Protein AF-A0AAT9HIH5-F1 (afdb_monomer_lite)

Foldseek 3Di:
DDDDPPDPLCPDPDLCNVLVVQQVVQVVVLVVVVVVVVVHDDDDDDACQQQPLDWHWFDADPRDIRTYCHSNVVNCVVCPVNRDDDHDADAADVVVVRHGDDCLAPNNVVNPDPDRDDDDDPVVVVVVDDDPDPDDPPDDNPDRRPPPDPPDPDPDDPPPPPPDDDDDDDDDDDDDDDDDDD

Radius of gyration: 28.79 Å; chains: 1; bounding box: 102×48×57 Å

pLDDT: mean 76.18, std 22.71, range [32.16, 98.69]

Sequence (182 aa):
MVDHPGIAPMADTSPARMTRLLATRDAMMAGNLLALAERGPALVSAHNSHIQRTRSALRMWDHPLLEWWSAGALVSARLGERYAFLATALGTIRHHGVDTPSPDTLEGLLYALPEDRRVVDASRLAIMLPDPDPRPPPRDPGVPVLRLRPTRPRPTAPHRRARVRPGCPPGLGSSRHGTRRE

InterPro domains:
  IPR007815 Erythromycin esterase [PF05139] (12-123)

Secondary structure (DSSP, 8-state):
------SGGGS--STTHHHHHHHHHHHHHHHHHHHHHHHS-------HHHH-SSPEEE--TTPPPEEE--HHHHHHHHHGGG----------BGGGTB-PPPTTSHHHHHHTSSSSS----HHHHHHHSPPPPSSPPP--TT---------PPPPPPP-----PPPPPPPPPP---------

Structure (mmCIF, N/CA/C/O backbone):
data_AF-A0AAT9HIH5-F1
#
_entry.id   AF-A0AAT9HIH5-F1
#
loop_
_atom_site.group_PDB
_atom_site.id
_atom_site.type_symbol
_atom_site.label_atom_id
_atom_site.label_alt_id
_atom_site.label_comp_id
_atom_site.label_asym_id
_atom_site.label_entity_id
_atom_site.label_seq_id
_atom_site.pdbx_PDB_ins_code
_atom_site.Cartn_x
_atom_site.Cartn_y
_atom_site.Cartn_z
_atom_site.occupancy
_atom_site.B_iso_or_equiv
_atom_site.auth_seq_id
_atom_site.auth_comp_id
_atom_site.auth_asym_id
_atom_site.auth_atom_id
_atom_site.pdbx_PDB_model_num
ATOM 1 N N . MET A 1 1 ? 2.242 -23.115 -31.263 1.00 34.28 1 MET A N 1
ATOM 2 C CA . MET A 1 1 ? 3.473 -22.948 -30.466 1.00 34.28 1 MET A CA 1
ATOM 3 C C . MET A 1 1 ? 3.220 -21.795 -29.510 1.00 34.28 1 MET A C 1
ATOM 5 O O . MET A 1 1 ? 3.276 -20.649 -29.927 1.00 34.28 1 MET A O 1
ATOM 9 N N . VAL A 1 2 ? 2.746 -22.101 -28.299 1.00 40.00 2 VAL A N 1
ATOM 10 C CA . VAL A 1 2 ? 2.413 -21.089 -27.287 1.00 40.00 2 VAL A CA 1
ATOM 11 C C . VAL A 1 2 ? 3.679 -20.851 -26.484 1.00 40.00 2 VAL A C 1
ATOM 13 O O . VAL A 1 2 ? 4.083 -21.716 -25.707 1.00 40.00 2 VAL A O 1
ATOM 16 N N . ASP A 1 3 ? 4.320 -19.718 -26.736 1.00 36.19 3 ASP A N 1
ATOM 17 C CA . ASP A 1 3 ? 5.483 -19.269 -25.983 1.00 36.19 3 ASP A CA 1
ATOM 18 C C . ASP A 1 3 ? 5.071 -19.166 -24.507 1.00 36.19 3 ASP A C 1
ATOM 20 O O . ASP A 1 3 ? 4.132 -18.445 -24.168 1.00 36.19 3 ASP A O 1
ATOM 24 N N . HIS A 1 4 ? 5.678 -19.976 -23.642 1.00 43.81 4 HIS A N 1
ATOM 25 C CA . HIS A 1 4 ? 5.516 -19.860 -22.196 1.00 43.81 4 HIS A CA 1
ATOM 26 C C . HIS A 1 4 ? 6.561 -18.843 -21.729 1.00 43.81 4 HIS A C 1
ATOM 28 O O . HIS A 1 4 ? 7.737 -19.206 -21.660 1.00 43.81 4 HIS A O 1
ATOM 34 N N . PRO A 1 5 ? 6.200 -17.592 -21.378 1.00 48.25 5 PRO A N 1
ATOM 35 C CA . PRO A 1 5 ? 7.167 -16.597 -20.929 1.00 48.25 5 PRO A CA 1
ATOM 36 C C . PRO A 1 5 ? 7.502 -16.842 -19.452 1.00 48.25 5 PRO A C 1
ATOM 38 O O . PRO A 1 5 ? 7.311 -15.990 -18.589 1.00 48.25 5 PRO A O 1
ATOM 41 N N . GLY A 1 6 ? 7.943 -18.050 -19.129 1.00 55.00 6 GLY A N 1
ATOM 42 C CA . GLY A 1 6 ? 8.450 -18.390 -17.817 1.00 55.00 6 GLY A CA 1
ATOM 43 C C . GLY A 1 6 ? 9.962 -18.262 -17.844 1.00 55.00 6 GLY A C 1
ATOM 44 O O . GLY A 1 6 ? 10.626 -18.954 -18.601 1.00 55.00 6 GLY A O 1
ATOM 45 N N . ILE A 1 7 ? 10.518 -17.458 -16.944 1.00 54.28 7 ILE A N 1
ATOM 46 C CA . ILE A 1 7 ? 11.939 -17.435 -16.554 1.00 54.28 7 ILE A CA 1
ATOM 47 C C . ILE A 1 7 ? 12.861 -16.495 -17.366 1.00 54.28 7 ILE A C 1
ATOM 49 O O . ILE A 1 7 ? 13.528 -15.669 -16.743 1.00 54.28 7 ILE A O 1
ATOM 53 N N . ALA A 1 8 ? 12.880 -16.521 -18.704 1.00 54.56 8 ALA A N 1
ATOM 54 C CA . ALA A 1 8 ? 13.853 -15.737 -19.498 1.00 54.56 8 ALA A CA 1
ATOM 55 C C . ALA A 1 8 ? 13.891 -14.204 -19.226 1.00 54.56 8 ALA A C 1
ATOM 57 O O . ALA A 1 8 ? 14.988 -13.662 -19.083 1.00 54.56 8 ALA A O 1
ATOM 58 N N . PRO A 1 9 ? 12.761 -13.480 -19.067 1.00 60.56 9 PRO A N 1
ATOM 59 C CA . PRO A 1 9 ? 12.789 -12.034 -18.803 1.00 60.56 9 PRO A CA 1
ATOM 60 C C . PRO A 1 9 ? 13.105 -11.657 -17.342 1.00 60.56 9 PRO A C 1
ATOM 62 O O . PRO A 1 9 ? 13.307 -10.487 -17.040 1.00 60.56 9 PRO A O 1
ATOM 65 N N . MET A 1 10 ? 13.143 -12.608 -16.400 1.00 67.44 10 MET A N 1
ATOM 66 C CA . MET A 1 10 ? 13.522 -12.311 -15.003 1.00 67.44 10 MET A CA 1
ATOM 67 C C . MET A 1 10 ? 15.044 -12.253 -14.810 1.00 67.44 10 MET A C 1
ATOM 69 O O . MET A 1 10 ? 15.543 -11.631 -13.865 1.00 67.44 10 MET A O 1
ATOM 73 N N . ALA A 1 11 ? 15.776 -12.915 -15.705 1.00 78.50 11 ALA A N 1
ATOM 74 C CA . ALA A 1 11 ? 17.230 -12.956 -15.721 1.00 78.50 11 ALA A CA 1
ATOM 75 C C . ALA A 1 11 ? 17.854 -11.857 -16.598 1.00 78.50 11 ALA A C 1
ATOM 77 O O . ALA A 1 11 ? 19.077 -11.748 -16.633 1.00 78.50 11 ALA A O 1
ATOM 78 N N . ASP A 1 12 ? 17.050 -11.036 -17.288 1.00 81.25 12 ASP A N 1
ATOM 79 C CA . ASP A 1 12 ? 17.598 -9.925 -18.065 1.00 81.25 12 ASP A CA 1
ATOM 80 C C . ASP A 1 12 ? 18.261 -8.889 -17.145 1.00 81.25 12 ASP A C 1
ATOM 82 O O . ASP A 1 12 ? 17.817 -8.670 -16.023 1.00 81.25 12 ASP A O 1
ATOM 86 N N . THR A 1 13 ? 19.340 -8.258 -17.602 1.00 83.62 13 THR A N 1
ATOM 87 C CA . THR A 1 13 ? 20.079 -7.230 -16.846 1.00 83.62 13 THR A CA 1
ATOM 88 C C . THR A 1 13 ? 19.594 -5.814 -17.162 1.00 83.62 13 THR A C 1
ATOM 90 O O . THR A 1 13 ? 20.264 -4.832 -16.843 1.00 83.62 13 THR A O 1
ATOM 93 N N . SER A 1 14 ? 18.430 -5.680 -17.805 1.00 88.31 14 SER A N 1
ATOM 94 C CA . SER A 1 14 ? 17.916 -4.378 -18.215 1.00 88.31 14 SER A CA 1
ATOM 95 C C . SER A 1 14 ? 17.448 -3.559 -17.005 1.00 88.31 14 SER A C 1
ATOM 97 O O . SER A 1 14 ? 17.011 -4.122 -15.996 1.00 88.31 14 SER A O 1
ATOM 99 N N . PRO A 1 15 ? 17.412 -2.218 -17.108 1.00 85.25 15 PRO A N 1
ATOM 100 C CA . PRO A 1 15 ? 16.852 -1.366 -16.055 1.00 85.25 15 PRO A CA 1
ATOM 101 C C . PRO A 1 15 ? 15.397 -1.708 -15.685 1.00 85.25 15 PRO A C 1
ATOM 103 O O . PRO A 1 15 ? 14.956 -1.425 -14.573 1.00 85.25 15 PRO A O 1
ATOM 106 N N . ALA A 1 16 ? 14.651 -2.344 -16.596 1.00 89.00 16 ALA A N 1
ATOM 107 C CA . ALA A 1 16 ? 13.263 -2.750 -16.384 1.00 89.00 16 ALA A CA 1
ATOM 108 C C . ALA A 1 16 ? 13.112 -4.038 -15.555 1.00 89.00 16 ALA A C 1
ATOM 110 O O . ALA A 1 16 ? 12.006 -4.327 -15.087 1.00 89.00 16 ALA A O 1
ATOM 111 N N . ARG A 1 17 ? 14.199 -4.791 -15.333 1.00 91.56 17 ARG A N 1
ATOM 112 C CA . ARG A 1 17 ? 14.199 -6.061 -14.596 1.00 91.56 17 ARG A CA 1
ATOM 113 C C . ARG A 1 17 ? 13.504 -5.945 -13.240 1.00 91.56 17 ARG A C 1
ATOM 115 O O . ARG A 1 17 ? 12.623 -6.742 -12.931 1.00 91.56 17 ARG A O 1
ATOM 122 N N . MET A 1 18 ? 13.854 -4.936 -12.442 1.00 91.56 18 MET A N 1
ATOM 123 C CA . MET A 1 18 ? 13.284 -4.772 -11.099 1.00 91.56 18 MET A CA 1
ATOM 124 C C . MET A 1 18 ? 11.782 -4.501 -11.125 1.00 91.56 18 MET A C 1
ATOM 126 O O . MET A 1 18 ? 11.037 -5.119 -10.367 1.00 91.56 18 MET A O 1
ATOM 130 N N . THR A 1 19 ? 11.317 -3.648 -12.038 1.00 92.81 19 THR A N 1
ATOM 131 C CA . THR A 1 19 ? 9.882 -3.407 -12.228 1.00 92.81 19 THR A CA 1
ATOM 132 C C . THR A 1 19 ? 9.150 -4.691 -12.626 1.00 92.81 19 THR A C 1
ATOM 134 O O . THR A 1 19 ? 8.078 -4.971 -12.090 1.00 92.81 19 THR A O 1
ATOM 137 N N . ARG A 1 20 ? 9.735 -5.516 -13.511 1.00 93.19 20 ARG A N 1
ATOM 138 C CA . ARG A 1 20 ? 9.158 -6.820 -13.892 1.00 93.19 20 ARG A CA 1
ATOM 139 C C . ARG A 1 20 ? 9.088 -7.787 -12.712 1.00 93.19 20 ARG A C 1
ATOM 141 O O . ARG A 1 20 ? 8.073 -8.461 -12.550 1.00 93.19 20 ARG A O 1
ATOM 148 N N . LEU A 1 21 ? 10.127 -7.847 -11.878 1.00 93.88 21 LEU A N 1
ATOM 149 C CA . LEU A 1 21 ? 10.142 -8.696 -10.683 1.00 93.88 21 LEU A CA 1
ATOM 150 C C . LEU A 1 21 ? 9.071 -8.279 -9.669 1.00 93.88 21 LEU A C 1
ATOM 152 O O . LEU A 1 21 ? 8.341 -9.137 -9.175 1.00 93.88 21 LEU A O 1
ATOM 156 N N . LEU A 1 22 ? 8.926 -6.976 -9.405 1.00 95.00 22 LEU A N 1
ATOM 157 C CA . LEU A 1 22 ? 7.868 -6.448 -8.537 1.00 95.00 22 LEU A CA 1
ATOM 158 C C .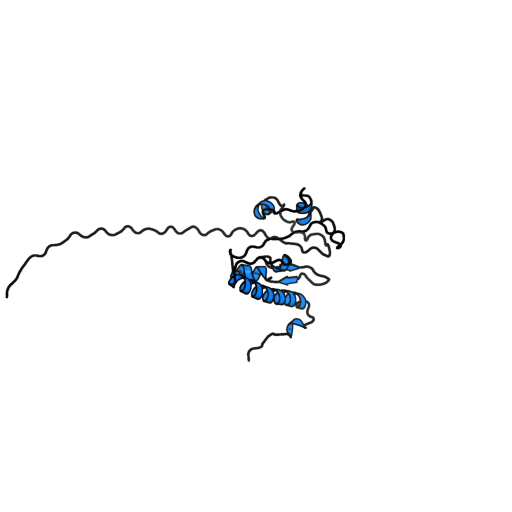 LEU A 1 22 ? 6.475 -6.771 -9.088 1.00 95.00 22 LEU A C 1
ATOM 160 O O . LEU A 1 22 ? 5.631 -7.281 -8.355 1.00 95.00 22 LEU A O 1
ATOM 164 N N . ALA A 1 23 ? 6.255 -6.558 -10.388 1.00 96.06 23 ALA A N 1
ATOM 165 C CA . ALA A 1 23 ? 4.990 -6.889 -11.039 1.00 96.06 23 ALA A CA 1
ATOM 166 C C . ALA A 1 23 ? 4.678 -8.395 -10.988 1.00 96.06 23 ALA A C 1
ATOM 168 O O . ALA A 1 23 ? 3.538 -8.782 -10.746 1.00 96.06 23 ALA A O 1
ATOM 169 N N . THR A 1 24 ? 5.686 -9.250 -11.177 1.00 97.00 24 THR A N 1
ATOM 170 C CA . THR A 1 24 ? 5.524 -10.713 -11.148 1.00 97.00 24 THR A CA 1
ATOM 171 C C . THR A 1 24 ? 5.179 -11.197 -9.743 1.00 97.00 24 THR A C 1
ATOM 173 O O . THR A 1 24 ? 4.229 -11.962 -9.570 1.00 97.00 24 THR A O 1
ATOM 176 N N . ARG A 1 25 ? 5.899 -10.701 -8.726 1.00 97.44 25 ARG A N 1
ATOM 177 C CA . ARG A 1 25 ? 5.594 -10.963 -7.314 1.00 97.44 25 ARG A CA 1
ATOM 178 C C . ARG A 1 25 ? 4.154 -10.577 -6.986 1.00 97.44 25 ARG A C 1
ATOM 180 O O . ARG A 1 25 ? 3.432 -11.356 -6.368 1.00 97.44 25 ARG A O 1
ATOM 187 N N . ASP A 1 26 ? 3.726 -9.405 -7.436 1.00 98.31 26 ASP A N 1
ATOM 188 C CA . ASP A 1 26 ? 2.405 -8.876 -7.117 1.00 98.31 26 ASP A CA 1
ATOM 189 C C . ASP A 1 26 ? 1.275 -9.560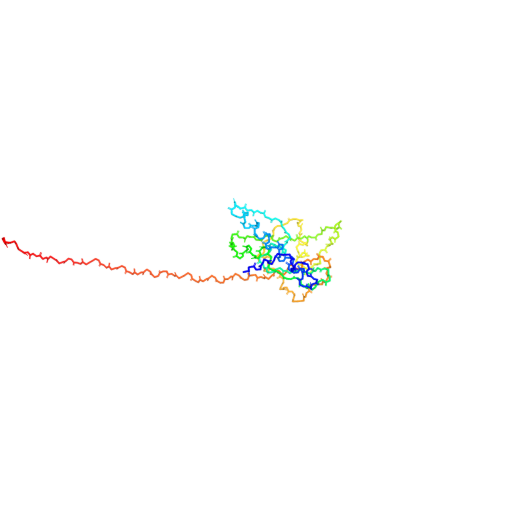 -7.891 1.00 98.31 26 ASP A C 1
ATOM 191 O O . ASP A 1 26 ? 0.181 -9.716 -7.352 1.00 98.31 26 ASP A O 1
ATOM 195 N N . ALA A 1 27 ? 1.537 -10.061 -9.099 1.00 98.44 27 ALA A N 1
ATOM 196 C CA . ALA A 1 27 ? 0.601 -10.925 -9.814 1.00 98.44 27 ALA A CA 1
ATOM 197 C C . ALA A 1 27 ? 0.372 -12.252 -9.067 1.00 98.44 27 ALA A C 1
ATOM 199 O O . ALA A 1 27 ? -0.772 -12.681 -8.904 1.00 98.44 27 ALA A O 1
ATOM 200 N N . MET A 1 28 ? 1.441 -12.871 -8.550 1.00 98.56 28 MET A N 1
ATOM 201 C CA . MET A 1 28 ? 1.337 -14.083 -7.725 1.00 98.56 28 MET A CA 1
ATOM 202 C C . MET A 1 28 ? 0.592 -13.807 -6.413 1.00 98.56 28 MET A C 1
ATOM 204 O O . MET A 1 28 ? -0.313 -14.555 -6.041 1.00 98.56 28 MET A O 1
ATOM 208 N N . MET A 1 29 ? 0.917 -12.701 -5.734 1.00 98.62 29 MET A N 1
ATOM 209 C CA . MET A 1 29 ? 0.197 -12.276 -4.532 1.00 98.62 29 MET A CA 1
ATOM 210 C C . MET A 1 29 ? -1.289 -12.042 -4.823 1.00 98.62 29 MET A C 1
ATOM 212 O O . MET A 1 29 ? -2.122 -12.531 -4.069 1.00 98.62 29 MET A O 1
ATOM 216 N N . ALA A 1 30 ? -1.643 -11.369 -5.921 1.00 98.69 30 ALA A N 1
ATOM 217 C CA . ALA A 1 30 ? -3.038 -11.150 -6.302 1.00 98.69 30 ALA A CA 1
ATOM 218 C C . ALA A 1 30 ? -3.805 -12.469 -6.484 1.00 98.69 30 ALA A C 1
ATOM 220 O O . ALA A 1 30 ? -4.926 -12.586 -5.992 1.00 98.69 30 ALA A O 1
ATOM 221 N N . GLY A 1 31 ? -3.193 -13.472 -7.125 1.00 98.62 31 GLY A N 1
ATOM 222 C CA . GLY A 1 31 ? -3.773 -14.814 -7.248 1.00 98.62 31 GLY A CA 1
ATOM 223 C C . GLY A 1 31 ? -4.086 -15.442 -5.887 1.00 98.62 31 GLY A C 1
ATOM 224 O O . GLY A 1 31 ? -5.207 -15.897 -5.659 1.00 98.62 31 GLY A O 1
ATOM 225 N N . ASN A 1 32 ? -3.139 -15.376 -4.947 1.00 98.25 32 ASN A N 1
ATOM 226 C CA . ASN A 1 32 ? -3.335 -15.879 -3.584 1.00 98.25 32 ASN A CA 1
ATOM 227 C C . ASN A 1 32 ? -4.447 -15.122 -2.840 1.00 98.25 32 ASN A C 1
ATOM 229 O O . ASN A 1 32 ? -5.275 -15.737 -2.172 1.00 98.25 32 ASN A O 1
ATOM 233 N N . LEU A 1 33 ? -4.493 -13.793 -2.968 1.00 98.31 33 LEU A N 1
ATOM 234 C CA . LEU A 1 33 ? -5.509 -12.956 -2.323 1.00 98.31 33 LEU A CA 1
ATOM 235 C C . LEU A 1 33 ? -6.918 -13.250 -2.845 1.00 98.31 33 LEU A C 1
ATOM 237 O O . LEU A 1 33 ? -7.859 -13.330 -2.057 1.00 98.31 33 LEU A O 1
ATOM 241 N N . LEU A 1 34 ? -7.070 -13.442 -4.156 1.00 98.50 34 LEU A N 1
ATOM 242 C CA . LEU A 1 34 ? -8.352 -13.813 -4.754 1.00 98.50 34 LEU A CA 1
ATOM 243 C C . LEU A 1 34 ? -8.793 -15.210 -4.300 1.00 98.50 34 LEU A C 1
ATOM 245 O O . LEU A 1 34 ? -9.946 -15.375 -3.909 1.00 98.50 34 LEU A O 1
ATOM 249 N N . ALA A 1 35 ? -7.873 -16.176 -4.254 1.00 98.44 35 ALA A N 1
ATOM 250 C CA . ALA A 1 35 ? -8.164 -17.521 -3.759 1.00 98.44 35 ALA A CA 1
ATOM 251 C C . ALA A 1 35 ? -8.557 -17.538 -2.267 1.00 98.44 35 ALA A C 1
ATOM 253 O O . ALA A 1 35 ? -9.391 -18.342 -1.853 1.00 98.44 35 ALA A O 1
ATOM 254 N N . LEU A 1 36 ? -7.980 -16.655 -1.443 1.00 97.75 36 LEU A N 1
ATOM 255 C CA . LEU A 1 36 ? -8.403 -16.473 -0.050 1.00 97.75 36 LEU A CA 1
ATOM 256 C C . LEU A 1 36 ? -9.807 -15.865 0.035 1.00 97.75 36 LEU A C 1
ATOM 258 O O . LEU A 1 36 ? -10.633 -16.356 0.800 1.00 97.75 36 LEU A O 1
ATOM 262 N N . ALA A 1 37 ? -10.099 -14.849 -0.781 1.00 97.12 37 ALA A N 1
ATOM 263 C CA . ALA A 1 37 ? -11.403 -14.187 -0.801 1.00 97.12 37 ALA A CA 1
ATOM 264 C C . ALA A 1 37 ? -12.552 -15.123 -1.223 1.00 97.12 37 ALA A C 1
ATOM 266 O O . ALA A 1 37 ? -13.688 -14.929 -0.794 1.00 97.12 37 ALA A O 1
ATOM 267 N N . GLU A 1 38 ? -12.271 -16.151 -2.029 1.00 97.44 38 GLU A N 1
ATOM 268 C CA . GLU A 1 38 ? -13.237 -17.207 -2.370 1.00 97.44 38 GLU A CA 1
ATOM 269 C C . GLU A 1 38 ? -13.583 -18.113 -1.178 1.00 97.44 38 GLU A C 1
ATOM 271 O O . GLU A 1 38 ? -14.667 -18.692 -1.143 1.00 97.44 38 GLU A O 1
ATOM 276 N N . ARG A 1 39 ? -12.694 -18.218 -0.181 1.00 97.75 39 ARG A N 1
ATOM 277 C CA . ARG A 1 39 ? -12.896 -19.040 1.026 1.00 97.75 39 ARG A CA 1
ATOM 278 C C . ARG A 1 39 ? -13.606 -18.288 2.149 1.00 97.75 39 ARG A C 1
ATOM 280 O O . ARG A 1 39 ? -14.175 -18.924 3.031 1.00 97.75 39 ARG A O 1
ATOM 287 N N . GLY A 1 40 ? -13.571 -16.958 2.130 1.00 97.25 40 GLY A N 1
ATOM 288 C CA . GLY A 1 40 ? -14.248 -16.112 3.106 1.00 97.25 40 GLY A CA 1
ATOM 289 C C . GLY A 1 40 ? -13.544 -14.773 3.335 1.00 97.25 40 GLY A C 1
ATOM 290 O O . GLY A 1 40 ? -12.563 -14.455 2.659 1.00 97.25 40 GLY A O 1
ATOM 291 N N . PRO A 1 41 ? -14.038 -13.964 4.291 1.00 96.69 41 PRO A N 1
ATOM 292 C CA . PRO A 1 41 ? -13.388 -12.719 4.683 1.00 96.69 41 PRO A CA 1
ATOM 293 C C . PRO A 1 41 ? -11.955 -12.968 5.169 1.00 96.69 41 PRO A C 1
ATOM 295 O O . PRO A 1 41 ? -11.726 -13.818 6.027 1.00 96.69 41 PRO A O 1
ATOM 298 N N . ALA A 1 42 ? -10.999 -12.201 4.644 1.00 96.69 42 ALA A N 1
ATOM 299 C CA . ALA A 1 42 ? -9.587 -12.311 4.993 1.00 96.69 42 ALA A CA 1
ATOM 300 C C . ALA A 1 42 ? -8.994 -10.932 5.303 1.00 96.69 42 ALA A C 1
ATOM 302 O O . ALA A 1 42 ? -9.234 -9.965 4.579 1.00 96.69 42 ALA A O 1
ATOM 303 N N . LEU A 1 43 ? -8.184 -10.863 6.361 1.00 96.81 43 LEU A N 1
ATOM 304 C CA . LEU A 1 43 ? -7.315 -9.727 6.654 1.00 96.81 43 LEU A CA 1
ATOM 305 C C . LEU A 1 43 ? -5.886 -10.103 6.264 1.00 96.81 43 LEU A C 1
ATOM 307 O O . LEU A 1 43 ? -5.378 -11.133 6.702 1.00 96.81 43 LEU A O 1
ATOM 311 N N . VAL A 1 44 ? -5.236 -9.267 5.456 1.00 96.12 44 VAL A N 1
ATOM 312 C CA . VAL A 1 44 ? -3.858 -9.495 5.010 1.00 96.12 44 VAL A CA 1
ATOM 313 C C . VAL A 1 44 ? -2.983 -8.319 5.407 1.00 96.12 44 VAL A C 1
ATOM 315 O O . VAL A 1 44 ? -3.348 -7.167 5.188 1.00 96.12 44 VAL A O 1
ATOM 318 N N . SER A 1 45 ? -1.815 -8.630 5.966 1.00 96.25 45 SER A N 1
ATOM 319 C CA . SER A 1 45 ? -0.769 -7.657 6.266 1.00 96.25 45 SER A CA 1
ATOM 320 C C . SER A 1 45 ? 0.350 -7.764 5.236 1.00 96.25 45 SER A C 1
ATOM 322 O O . SER A 1 45 ? 0.896 -8.843 5.001 1.00 96.25 45 SER A O 1
ATOM 324 N N . ALA A 1 46 ? 0.671 -6.642 4.605 1.00 95.69 46 ALA A N 1
ATOM 325 C CA . ALA A 1 46 ? 1.779 -6.491 3.675 1.00 95.69 46 ALA A CA 1
ATOM 326 C C . ALA A 1 46 ? 2.177 -5.013 3.614 1.00 95.69 46 ALA A C 1
ATOM 328 O O . ALA A 1 46 ? 1.423 -4.138 4.035 1.00 95.69 46 ALA A O 1
ATOM 329 N N . HIS A 1 47 ? 3.349 -4.725 3.052 1.00 93.81 47 HIS A N 1
ATOM 330 C CA . HIS A 1 47 ? 3.771 -3.345 2.836 1.00 93.81 47 HIS A CA 1
ATOM 331 C C . HIS A 1 47 ? 2.751 -2.587 1.964 1.00 93.81 47 HIS A C 1
ATOM 333 O O . HIS A 1 47 ? 2.274 -3.138 0.968 1.00 93.81 47 HIS A O 1
ATOM 339 N N . ASN A 1 48 ? 2.458 -1.319 2.295 1.00 95.25 48 ASN A N 1
ATOM 340 C CA . ASN A 1 48 ? 1.439 -0.499 1.617 1.00 95.25 48 ASN A CA 1
ATOM 341 C C . ASN A 1 48 ? 1.562 -0.545 0.084 1.00 95.25 48 ASN A C 1
ATOM 343 O O . ASN A 1 48 ? 0.561 -0.688 -0.615 1.00 95.25 48 ASN A O 1
ATOM 347 N N . SER A 1 49 ? 2.790 -0.498 -0.445 1.00 94.94 49 SER A N 1
ATOM 348 C CA . SER A 1 49 ? 3.054 -0.553 -1.892 1.00 94.94 49 SER A CA 1
ATOM 349 C C . SER A 1 49 ? 2.568 -1.836 -2.576 1.00 94.94 49 SER A C 1
ATOM 351 O O . SER A 1 49 ? 2.349 -1.816 -3.780 1.00 94.94 49 SER A O 1
ATOM 353 N N . HIS A 1 50 ? 2.370 -2.943 -1.864 1.00 97.12 50 HIS A N 1
ATOM 354 C CA . HIS A 1 50 ? 1.871 -4.187 -2.453 1.00 97.12 50 HIS A CA 1
ATOM 355 C C . HIS A 1 50 ? 0.343 -4.288 -2.420 1.00 97.12 50 HIS A C 1
ATOM 357 O O . HIS A 1 50 ? -0.237 -4.983 -3.248 1.00 97.12 50 HIS A O 1
ATOM 363 N N . ILE A 1 51 ? -0.321 -3.599 -1.489 1.00 97.00 51 ILE A N 1
ATOM 364 C CA . ILE A 1 51 ? -1.763 -3.758 -1.225 1.00 97.00 51 ILE A CA 1
ATOM 365 C C . ILE A 1 51 ? -2.581 -2.469 -1.418 1.00 97.00 51 ILE A C 1
ATOM 367 O O . ILE A 1 51 ? -3.806 -2.482 -1.312 1.00 97.00 51 ILE A O 1
ATOM 371 N N . GLN A 1 52 ? -1.967 -1.348 -1.779 1.00 95.69 52 GLN A N 1
ATOM 372 C CA . GLN A 1 52 ? -2.724 -0.150 -2.144 1.00 95.69 52 GLN A CA 1
ATOM 373 C C . GLN A 1 52 ? -3.537 -0.341 -3.437 1.00 95.69 52 GLN A C 1
ATOM 375 O O . GLN A 1 52 ? -3.161 -1.101 -4.327 1.00 95.69 52 GLN A O 1
ATOM 380 N N . ARG A 1 53 ? -4.659 0.382 -3.560 1.00 95.44 53 ARG A N 1
ATOM 381 C CA . ARG A 1 53 ? -5.573 0.286 -4.720 1.00 95.44 53 ARG A CA 1
ATOM 382 C C . ARG A 1 53 ? -5.023 0.957 -5.985 1.00 95.44 53 ARG A C 1
ATOM 384 O O . ARG A 1 53 ? -5.478 0.669 -7.087 1.00 95.44 53 ARG A O 1
ATOM 391 N N . THR A 1 54 ? -4.102 1.903 -5.830 1.00 92.25 54 THR A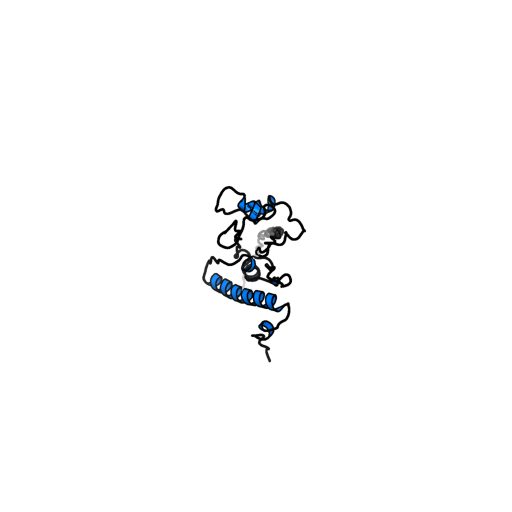 N 1
ATOM 392 C CA . THR A 1 54 ? -3.519 2.686 -6.924 1.00 92.25 54 THR A CA 1
ATOM 393 C C . THR A 1 54 ? -2.232 2.049 -7.433 1.00 92.25 54 THR A C 1
ATOM 395 O O . THR A 1 54 ? -1.604 1.243 -6.748 1.00 92.25 54 THR A O 1
ATOM 398 N N . ARG A 1 55 ? -1.807 2.440 -8.642 1.00 93.50 55 ARG A N 1
ATOM 399 C CA . ARG A 1 55 ? -0.498 2.044 -9.173 1.00 93.50 55 ARG A CA 1
ATOM 400 C C . ARG A 1 55 ? 0.596 2.388 -8.163 1.00 93.50 55 ARG A C 1
ATOM 402 O O . ARG A 1 55 ? 0.646 3.513 -7.662 1.00 93.50 55 ARG A O 1
ATOM 409 N N . SER A 1 56 ? 1.445 1.415 -7.881 1.00 94.50 56 SER A N 1
ATOM 410 C CA . SER A 1 56 ? 2.513 1.537 -6.901 1.00 94.50 56 SER A CA 1
ATOM 411 C C . SER A 1 56 ? 3.749 2.166 -7.498 1.00 94.50 56 SER A C 1
ATOM 413 O O . SER A 1 56 ? 4.009 2.037 -8.695 1.00 94.50 56 SER A O 1
ATOM 415 N N . ALA A 1 57 ? 4.484 2.866 -6.641 1.00 89.88 57 ALA A N 1
ATOM 416 C CA . ALA A 1 57 ? 5.753 3.476 -6.966 1.00 89.88 57 ALA A CA 1
ATOM 417 C C . ALA A 1 57 ? 6.728 3.272 -5.803 1.00 89.88 57 ALA A C 1
ATOM 419 O O . ALA A 1 57 ? 6.332 3.358 -4.640 1.00 89.88 57 ALA A O 1
ATOM 420 N N . LEU A 1 58 ? 7.993 3.003 -6.114 1.00 87.62 58 LEU A N 1
ATOM 421 C CA . LEU A 1 58 ? 9.058 2.835 -5.131 1.00 87.62 58 LEU A CA 1
ATOM 422 C C . LEU A 1 58 ? 10.363 3.406 -5.684 1.00 87.62 58 LEU A C 1
ATOM 424 O O . LEU A 1 58 ? 10.722 3.165 -6.836 1.00 87.62 58 LEU A O 1
ATOM 428 N N . ARG A 1 59 ? 11.081 4.157 -4.850 1.00 86.69 59 ARG A N 1
ATOM 429 C CA . ARG A 1 59 ? 12.485 4.502 -5.091 1.00 86.69 59 ARG A CA 1
ATOM 430 C C . ARG A 1 59 ? 13.338 3.546 -4.274 1.00 86.69 59 ARG A C 1
ATOM 432 O O . ARG A 1 59 ? 13.070 3.371 -3.090 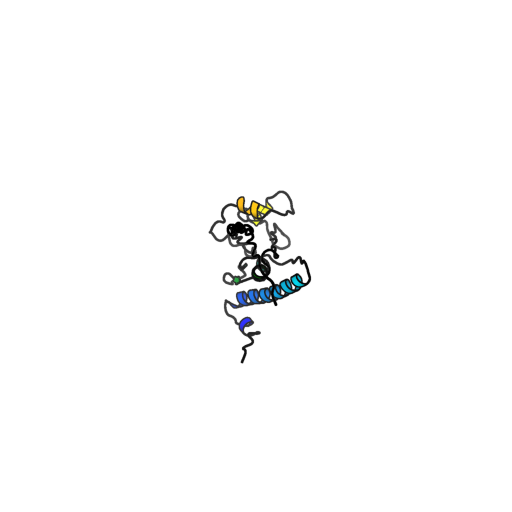1.00 86.69 59 ARG A O 1
ATOM 439 N N . MET A 1 60 ? 14.304 2.900 -4.915 1.00 82.69 60 MET A N 1
ATOM 440 C CA . MET A 1 60 ? 15.062 1.820 -4.294 1.00 82.69 60 MET A CA 1
ATOM 441 C C . MET A 1 60 ? 16.473 1.765 -4.867 1.00 82.69 60 MET A C 1
ATOM 443 O O . MET A 1 60 ? 16.625 1.595 -6.077 1.00 82.69 60 MET A O 1
ATOM 447 N N . TRP A 1 61 ? 17.481 1.880 -3.999 1.00 84.31 61 TRP A N 1
ATOM 448 C CA . TRP A 1 61 ? 18.893 1.927 -4.398 1.00 84.31 61 TRP A CA 1
ATOM 449 C C . TRP A 1 61 ? 19.128 2.934 -5.538 1.00 84.31 61 TRP A C 1
ATOM 451 O O . TRP A 1 61 ? 18.574 4.034 -5.516 1.00 84.31 61 TRP A O 1
ATOM 461 N N . ASP A 1 62 ? 19.904 2.532 -6.543 1.00 85.56 62 ASP A N 1
ATOM 462 C CA . ASP A 1 62 ? 20.233 3.324 -7.726 1.00 85.56 62 ASP A CA 1
ATOM 463 C C . ASP A 1 62 ? 19.283 3.053 -8.903 1.00 85.56 62 ASP A C 1
ATOM 465 O O . ASP A 1 62 ? 19.550 3.449 -10.040 1.00 85.56 62 ASP A O 1
ATOM 469 N N . HIS A 1 63 ? 18.155 2.371 -8.665 1.00 85.94 63 HIS A N 1
ATOM 470 C CA . HIS A 1 63 ? 17.168 2.182 -9.718 1.00 85.94 63 HIS A CA 1
ATOM 471 C C . HIS A 1 63 ? 16.421 3.490 -10.018 1.00 85.94 63 HIS A C 1
ATOM 473 O O . HIS A 1 63 ? 16.072 4.247 -9.103 1.00 85.94 63 HIS A O 1
ATOM 479 N N . PRO A 1 64 ? 16.072 3.730 -11.298 1.00 87.69 64 PRO A N 1
ATOM 480 C CA . PRO A 1 64 ? 15.026 4.682 -11.643 1.00 87.69 64 PRO A CA 1
ATOM 481 C C . PRO A 1 64 ? 13.738 4.392 -10.860 1.00 87.69 64 PRO A C 1
ATOM 483 O O . PRO A 1 64 ? 13.542 3.281 -10.366 1.00 87.69 64 PRO A O 1
ATOM 486 N N . LEU A 1 65 ? 12.838 5.379 -10.776 1.00 89.44 65 LEU A N 1
ATOM 487 C CA . LEU A 1 65 ? 11.540 5.203 -10.120 1.00 89.44 65 LEU A CA 1
ATOM 488 C C . LEU A 1 65 ? 10.846 3.937 -10.649 1.00 89.44 65 LEU A C 1
ATOM 490 O O . LEU A 1 65 ? 10.522 3.848 -11.833 1.00 89.44 65 LEU A O 1
ATOM 494 N N . LEU A 1 66 ? 10.632 2.970 -9.760 1.00 91.62 66 LEU A N 1
ATOM 495 C CA . LEU A 1 66 ? 9.981 1.709 -10.082 1.00 91.62 66 LEU A CA 1
ATOM 496 C C . LEU A 1 66 ? 8.484 1.916 -9.970 1.00 91.62 66 LEU A C 1
ATOM 498 O O . LEU A 1 66 ? 8.015 2.380 -8.933 1.00 91.62 66 LEU A O 1
ATOM 502 N N . GLU A 1 67 ? 7.730 1.559 -11.004 1.00 94.69 67 GLU A N 1
ATOM 503 C CA . GLU A 1 67 ? 6.281 1.726 -11.001 1.00 94.69 67 GLU A CA 1
ATOM 504 C C . GLU A 1 67 ? 5.584 0.501 -11.590 1.00 94.69 67 GLU A C 1
ATOM 506 O O . GLU A 1 67 ? 5.921 0.055 -12.685 1.00 94.69 67 GLU A O 1
ATOM 511 N N . TRP A 1 68 ? 4.598 -0.041 -10.878 1.00 96.06 68 TRP A N 1
ATOM 512 C CA . TRP A 1 68 ? 3.921 -1.278 -11.271 1.00 96.06 68 TRP A CA 1
ATOM 513 C C . TRP A 1 68 ? 2.477 -1.325 -10.764 1.00 96.06 68 TRP A C 1
ATOM 515 O O . TRP A 1 68 ? 2.083 -0.602 -9.845 1.00 96.06 68 TRP A O 1
ATOM 525 N N . TRP A 1 69 ? 1.667 -2.185 -11.376 1.00 97.50 69 TRP A N 1
ATOM 526 C CA . TRP A 1 69 ? 0.343 -2.526 -10.864 1.00 97.50 69 TRP A CA 1
ATOM 527 C C . TRP A 1 69 ? 0.499 -3.578 -9.771 1.00 97.50 69 TRP A C 1
ATOM 529 O O . TRP A 1 69 ? 0.895 -4.706 -10.051 1.00 97.50 69 TRP A O 1
ATOM 539 N N . SER A 1 70 ? 0.245 -3.176 -8.528 1.00 97.75 70 SER A N 1
ATOM 540 C CA . SER A 1 70 ? 0.445 -4.022 -7.356 1.00 97.75 70 SER A CA 1
ATOM 541 C C . SER A 1 70 ? -0.669 -5.040 -7.152 1.00 97.75 70 SER A C 1
ATOM 543 O O . SER A 1 70 ? -1.713 -4.984 -7.808 1.00 97.75 70 SER A O 1
ATOM 545 N N . ALA A 1 71 ? -0.480 -5.949 -6.193 1.00 98.62 71 ALA A N 1
ATOM 546 C CA . ALA A 1 71 ? -1.482 -6.956 -5.868 1.00 98.62 71 ALA A CA 1
ATOM 547 C C . ALA A 1 71 ? -2.799 -6.294 -5.441 1.00 98.62 71 ALA A C 1
ATOM 549 O O . ALA A 1 71 ? -3.867 -6.666 -5.920 1.00 98.62 71 ALA A O 1
ATOM 550 N N . GLY A 1 72 ? -2.718 -5.248 -4.616 1.00 98.12 72 GLY A N 1
ATOM 551 C CA . GLY A 1 72 ? -3.863 -4.441 -4.207 1.00 98.12 72 GLY A CA 1
ATOM 552 C C . GLY A 1 72 ? -4.568 -3.760 -5.374 1.00 98.12 72 GLY A C 1
ATOM 553 O O . GLY A 1 72 ? -5.796 -3.759 -5.416 1.00 98.12 72 GLY A O 1
ATOM 554 N N . ALA A 1 73 ? -3.830 -3.237 -6.356 1.00 98.06 73 ALA A N 1
ATOM 555 C CA . ALA A 1 73 ? -4.432 -2.624 -7.537 1.00 98.06 73 ALA A CA 1
ATOM 556 C C . ALA A 1 73 ? -5.193 -3.657 -8.389 1.00 98.06 73 ALA A C 1
ATOM 558 O O . ALA A 1 73 ? -6.331 -3.412 -8.798 1.00 98.06 73 ALA A O 1
ATOM 559 N N . L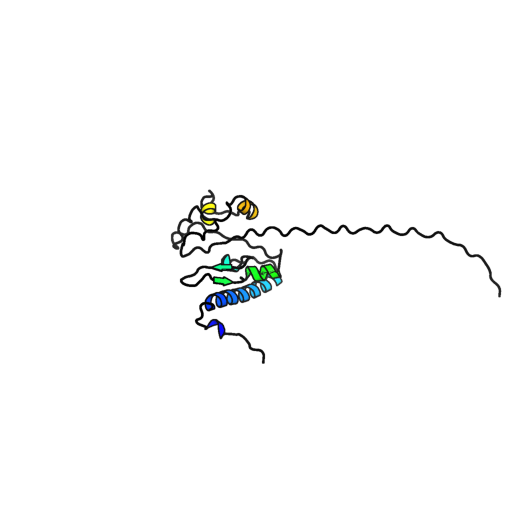EU A 1 74 ? -4.600 -4.837 -8.600 1.00 98.50 74 LEU A N 1
ATOM 560 C CA . LEU A 1 74 ? -5.206 -5.938 -9.356 1.00 98.50 74 LEU A CA 1
ATOM 561 C C . LEU A 1 74 ? -6.446 -6.506 -8.645 1.00 98.50 74 LEU A C 1
ATOM 563 O O . LEU A 1 74 ? -7.508 -6.657 -9.253 1.00 98.50 74 LEU A O 1
ATOM 567 N N . VAL A 1 75 ? -6.344 -6.769 -7.340 1.00 98.44 75 VAL A N 1
ATOM 568 C CA . VAL A 1 75 ? -7.453 -7.275 -6.515 1.00 98.44 75 VAL A CA 1
ATOM 569 C C . VAL A 1 75 ? -8.564 -6.234 -6.401 1.00 98.44 75 VAL A C 1
ATOM 571 O O . VAL A 1 75 ? -9.736 -6.578 -6.550 1.00 98.44 75 VAL A O 1
ATOM 574 N N . SER A 1 76 ? -8.225 -4.955 -6.217 1.00 97.88 76 SER A N 1
ATOM 575 C CA . SER A 1 76 ? -9.206 -3.868 -6.167 1.00 97.88 76 SER A CA 1
ATOM 576 C C . SER A 1 76 ? -9.999 -3.762 -7.467 1.00 97.88 76 SER A C 1
ATOM 578 O O . SER A 1 76 ? -11.210 -3.556 -7.415 1.00 97.88 76 SER A O 1
ATOM 580 N N . ALA A 1 77 ? -9.355 -3.924 -8.627 1.00 97.50 77 ALA A N 1
ATOM 581 C CA . ALA A 1 77 ? -10.049 -3.930 -9.914 1.00 97.50 77 ALA A CA 1
ATOM 582 C C . ALA A 1 77 ? -11.032 -5.109 -10.042 1.00 97.50 77 ALA A C 1
ATOM 584 O O . ALA A 1 77 ? -12.087 -4.970 -10.659 1.00 97.50 77 ALA A O 1
ATOM 585 N N . ARG A 1 78 ? -10.715 -6.262 -9.435 1.00 97.88 78 ARG A N 1
ATOM 586 C CA . ARG A 1 78 ? -11.522 -7.489 -9.521 1.00 97.88 78 ARG A CA 1
ATOM 587 C C . ARG A 1 78 ? -12.642 -7.587 -8.481 1.00 97.88 78 ARG A C 1
ATOM 589 O O . ARG A 1 78 ? -13.673 -8.205 -8.761 1.00 97.88 78 ARG A O 1
ATOM 596 N N . LEU A 1 79 ? -12.428 -7.043 -7.283 1.00 97.12 79 LEU A N 1
ATOM 597 C CA . LEU A 1 79 ? -13.344 -7.145 -6.142 1.00 97.12 79 LEU A CA 1
ATOM 598 C C . LEU A 1 79 ? -14.142 -5.861 -5.874 1.00 97.12 79 LEU A C 1
ATOM 600 O O . LEU A 1 79 ? -15.182 -5.940 -5.218 1.00 97.12 79 LEU A O 1
ATOM 604 N N . GLY A 1 80 ? -13.698 -4.708 -6.382 1.00 96.50 80 GLY A N 1
ATOM 605 C CA . GLY A 1 80 ? -14.372 -3.423 -6.194 1.00 96.50 80 GLY A CA 1
ATOM 606 C C . GLY A 1 80 ? -14.526 -3.068 -4.715 1.00 96.50 80 GLY A C 1
ATOM 607 O O . GLY A 1 80 ? -13.554 -3.088 -3.960 1.00 96.50 80 GLY A O 1
ATOM 608 N N . GLU A 1 81 ? -15.758 -2.784 -4.295 1.00 95.75 81 GLU A N 1
ATOM 609 C CA . GLU A 1 81 ? -16.107 -2.438 -2.907 1.00 95.75 81 GLU A CA 1
ATOM 610 C C . GLU A 1 81 ? -15.902 -3.586 -1.907 1.00 95.75 81 GLU A C 1
ATOM 612 O O . GLU A 1 81 ? -15.863 -3.354 -0.704 1.00 95.75 81 GLU A O 1
ATOM 617 N N . ARG A 1 82 ? -15.711 -4.827 -2.378 1.00 96.62 82 ARG A N 1
ATOM 618 C CA . ARG A 1 82 ? -15.357 -5.959 -1.502 1.00 96.62 82 ARG A CA 1
ATOM 619 C C . ARG A 1 82 ? -13.878 -5.975 -1.109 1.00 96.62 82 ARG A C 1
ATOM 621 O O . ARG A 1 82 ? -13.469 -6.843 -0.347 1.00 96.62 82 ARG A O 1
ATOM 628 N N . TYR A 1 83 ? -13.080 -5.050 -1.640 1.00 97.75 83 TYR A N 1
ATOM 629 C CA . TYR A 1 83 ? -11.693 -4.844 -1.248 1.00 97.75 83 TYR A CA 1
ATOM 630 C C . TYR A 1 83 ? -11.533 -3.504 -0.533 1.00 97.75 83 TYR A C 1
ATOM 632 O O . TYR A 1 83 ? -11.708 -2.444 -1.141 1.00 97.75 83 TYR A O 1
ATOM 640 N N . ALA A 1 84 ? -11.146 -3.564 0.740 1.00 96.06 84 ALA A N 1
ATOM 641 C CA . ALA A 1 84 ? -10.766 -2.405 1.534 1.00 96.06 84 ALA A CA 1
ATOM 642 C C . ALA A 1 84 ? -9.246 -2.387 1.740 1.00 96.06 84 ALA A C 1
ATOM 644 O O . ALA A 1 84 ? -8.627 -3.426 1.956 1.00 96.06 84 ALA A O 1
ATOM 645 N N . PHE A 1 85 ? -8.654 -1.194 1.687 1.00 95.06 85 PHE A N 1
ATOM 646 C CA . PHE A 1 85 ? -7.237 -0.978 1.960 1.00 95.06 85 PHE A CA 1
ATOM 647 C C . PHE A 1 85 ? -7.093 -0.117 3.214 1.00 95.06 85 PHE A C 1
ATOM 649 O O . PHE A 1 85 ? -7.612 0.998 3.260 1.00 95.06 85 PHE A O 1
ATOM 656 N N . LEU A 1 86 ? -6.379 -0.642 4.208 1.00 94.12 86 LEU A N 1
ATOM 657 C CA . LEU A 1 86 ? -5.997 0.073 5.418 1.00 94.12 86 LEU A CA 1
ATOM 658 C C . LEU A 1 86 ? -4.505 0.399 5.329 1.00 94.12 86 LEU A C 1
ATOM 660 O O . LEU A 1 86 ? -3.670 -0.494 5.450 1.00 94.12 86 LEU A O 1
ATOM 664 N N . ALA A 1 87 ? -4.178 1.669 5.088 1.00 93.38 87 ALA A N 1
ATOM 665 C CA . ALA A 1 87 ? -2.792 2.117 5.072 1.00 93.38 87 ALA A CA 1
ATOM 666 C C . ALA A 1 87 ? -2.226 2.152 6.495 1.00 93.38 87 ALA A C 1
ATOM 668 O O . ALA A 1 87 ? -2.884 2.633 7.418 1.00 93.38 87 ALA A O 1
ATOM 669 N N . THR A 1 88 ? -0.987 1.696 6.655 1.00 92.06 88 THR A N 1
ATOM 670 C CA . THR A 1 88 ? -0.244 1.827 7.913 1.00 92.06 88 THR A CA 1
ATOM 671 C C . THR A 1 88 ? 0.887 2.829 7.753 1.00 92.06 88 THR A C 1
ATOM 673 O O . THR A 1 88 ? 1.659 2.727 6.801 1.00 92.06 88 THR A O 1
ATOM 676 N N . ALA A 1 89 ? 1.006 3.762 8.689 1.00 90.62 89 ALA A N 1
ATOM 677 C CA . ALA A 1 89 ? 2.138 4.673 8.801 1.00 90.62 89 ALA A CA 1
ATOM 678 C C . ALA A 1 89 ? 2.858 4.418 10.126 1.00 90.62 89 ALA A C 1
ATOM 680 O O . ALA A 1 89 ? 2.249 3.965 11.098 1.00 90.62 89 ALA A O 1
ATOM 681 N N . LEU A 1 90 ? 4.155 4.693 10.146 1.00 89.19 90 LEU A N 1
ATOM 682 C CA . LEU A 1 90 ? 5.023 4.470 11.290 1.00 89.19 90 LEU A CA 1
ATOM 683 C C . LEU A 1 90 ? 5.691 5.793 11.664 1.00 89.19 90 LEU A C 1
ATOM 685 O O . LEU A 1 90 ? 6.106 6.535 10.781 1.00 89.19 90 LEU A O 1
ATOM 689 N N . GLY A 1 91 ? 5.784 6.061 12.967 1.00 89.81 91 GLY A N 1
ATOM 690 C CA . GLY A 1 91 ? 6.556 7.176 13.508 1.00 89.81 91 GLY A CA 1
ATOM 691 C C . GLY A 1 91 ? 8.049 6.868 13.482 1.00 89.81 91 GLY A C 1
ATOM 692 O O . GLY A 1 91 ? 8.706 7.022 12.465 1.00 89.81 91 GLY A O 1
ATOM 693 N N . THR A 1 92 ? 8.580 6.388 14.604 1.00 91.31 92 THR A N 1
ATOM 694 C CA . THR A 1 92 ? 10.005 6.069 14.752 1.00 91.31 92 THR A CA 1
ATOM 695 C C . THR A 1 92 ? 10.210 4.647 15.269 1.00 91.31 92 THR A C 1
ATOM 697 O O . THR A 1 92 ? 9.423 4.133 16.065 1.00 91.31 92 THR A O 1
ATOM 700 N N . ILE A 1 93 ? 11.304 4.023 14.838 1.00 90.12 93 ILE A N 1
ATOM 701 C CA . ILE A 1 93 ? 11.868 2.794 15.398 1.00 90.12 93 ILE A CA 1
ATOM 702 C C . ILE A 1 93 ? 13.388 2.977 15.439 1.00 90.12 93 ILE A C 1
ATOM 704 O O . ILE A 1 93 ? 14.130 2.415 14.633 1.00 90.12 93 ILE A O 1
ATOM 708 N N . ARG A 1 94 ? 13.861 3.801 16.380 1.00 87.62 94 ARG A N 1
ATOM 709 C CA . ARG A 1 94 ? 15.269 4.244 16.450 1.00 87.62 94 ARG A CA 1
ATOM 710 C C . ARG A 1 94 ? 16.283 3.096 16.431 1.00 87.62 94 ARG A C 1
ATOM 712 O O . ARG A 1 94 ? 17.307 3.184 15.770 1.00 87.62 94 ARG A O 1
ATOM 719 N N . HIS A 1 95 ? 15.979 1.986 17.103 1.00 91.31 95 HIS A N 1
ATOM 720 C CA . HIS A 1 95 ? 16.859 0.810 17.153 1.00 91.31 95 HIS A CA 1
ATOM 721 C C . HIS A 1 95 ? 16.915 0.012 15.836 1.00 91.31 95 HIS A C 1
ATOM 723 O O . HIS A 1 95 ? 17.777 -0.846 15.682 1.00 91.31 95 HIS A O 1
ATOM 729 N N . HIS A 1 96 ? 16.025 0.305 14.885 1.00 89.88 96 HIS A N 1
ATOM 730 C CA . HIS A 1 96 ? 16.034 -0.231 13.524 1.00 89.88 96 HIS A CA 1
ATOM 731 C C . HIS A 1 96 ? 16.390 0.838 12.475 1.00 89.88 96 HIS A C 1
ATOM 733 O O . HIS A 1 96 ? 16.143 0.634 11.290 1.00 89.88 96 HIS A O 1
ATOM 739 N N . GLY A 1 97 ? 16.971 1.969 12.898 1.00 88.50 97 GLY A N 1
ATOM 740 C CA . GLY A 1 97 ? 17.397 3.039 11.992 1.00 88.50 97 GLY A CA 1
ATOM 741 C C . GLY A 1 97 ? 16.246 3.834 11.375 1.00 88.50 97 GLY A C 1
ATOM 742 O O . GLY A 1 97 ? 16.428 4.444 10.328 1.00 88.50 97 GLY A O 1
ATOM 743 N N . VAL A 1 98 ? 15.058 3.812 11.989 1.00 90.00 98 VAL A N 1
ATOM 744 C CA . VAL A 1 98 ? 13.927 4.650 11.571 1.00 90.00 98 VAL A CA 1
ATOM 745 C C . VAL A 1 98 ? 13.830 5.833 12.525 1.00 90.00 98 VAL A C 1
ATOM 747 O O . VAL A 1 98 ? 13.322 5.698 13.644 1.00 90.00 98 VAL A O 1
ATOM 750 N N . ASP A 1 99 ? 14.338 6.980 12.091 1.00 90.94 99 ASP A N 1
ATOM 751 C CA . ASP A 1 99 ? 14.339 8.218 12.868 1.00 90.94 99 ASP A CA 1
ATOM 752 C C . ASP A 1 99 ? 12.953 8.873 12.943 1.00 90.94 99 ASP A C 1
ATOM 754 O O . ASP A 1 99 ? 11.952 8.347 12.456 1.00 90.94 99 ASP A O 1
ATOM 758 N N . THR A 1 100 ? 12.873 10.004 13.643 1.00 92.50 100 THR A N 1
ATOM 759 C CA . THR A 1 100 ? 11.652 10.811 13.695 1.00 92.50 100 THR A CA 1
ATOM 760 C C . THR A 1 100 ? 11.323 11.329 12.287 1.00 92.50 100 THR A C 1
ATOM 762 O O . THR A 1 100 ? 12.180 11.978 11.684 1.00 92.50 100 THR A O 1
ATOM 765 N N . PRO A 1 101 ? 10.101 11.106 11.770 1.00 90.81 101 PRO A N 1
ATOM 766 C CA . PRO A 1 101 ? 9.726 11.562 10.439 1.00 90.81 101 PRO A CA 1
ATOM 767 C C . PRO A 1 101 ? 9.686 13.091 10.376 1.00 90.81 101 PRO A C 1
ATOM 769 O O . PRO A 1 101 ? 9.295 13.761 11.335 1.00 90.81 101 PRO A O 1
ATOM 772 N N . SER A 1 102 ? 10.077 13.646 9.228 1.00 89.81 102 SER A N 1
ATOM 773 C CA . SER A 1 102 ? 10.099 15.095 9.017 1.00 89.81 102 SER A CA 1
ATOM 774 C C . SER A 1 102 ? 8.692 15.699 9.166 1.00 89.81 102 SER A C 1
ATOM 776 O O . SER A 1 102 ? 7.738 15.132 8.624 1.00 89.81 102 SER A O 1
ATOM 778 N N . PRO A 1 103 ? 8.519 16.838 9.867 1.00 87.94 103 PRO A N 1
ATOM 779 C CA . PRO A 1 103 ? 7.200 17.404 10.181 1.00 87.94 103 PRO A CA 1
ATOM 780 C C . PRO A 1 103 ? 6.399 17.873 8.955 1.00 87.94 103 PRO A C 1
ATOM 782 O O . PRO A 1 103 ? 5.197 18.095 9.065 1.00 87.94 103 PRO A O 1
ATOM 785 N N . ASP A 1 104 ? 7.042 18.016 7.796 1.00 83.69 104 ASP A N 1
ATOM 786 C CA . ASP A 1 104 ? 6.419 18.355 6.510 1.00 83.69 104 ASP A CA 1
ATOM 787 C C . ASP A 1 104 ? 5.917 17.126 5.723 1.00 83.69 104 ASP A C 1
ATOM 789 O O . ASP A 1 104 ? 5.401 17.261 4.613 1.00 83.69 104 ASP A O 1
ATOM 793 N N . THR A 1 105 ? 6.036 15.924 6.293 1.00 84.31 105 THR A N 1
ATOM 794 C CA . THR A 1 105 ? 5.514 14.674 5.722 1.00 84.31 105 THR A CA 1
ATOM 795 C C . THR A 1 105 ? 4.209 14.252 6.390 1.00 84.31 105 THR A C 1
ATOM 797 O O . THR A 1 105 ? 3.895 14.665 7.508 1.00 84.31 105 THR A O 1
ATOM 800 N N . LEU A 1 106 ? 3.448 13.375 5.727 1.00 86.00 106 LEU A N 1
ATOM 801 C CA . LEU A 1 106 ? 2.251 12.775 6.318 1.00 86.00 106 LEU A CA 1
ATOM 802 C C . LEU A 1 106 ? 2.587 12.042 7.625 1.00 86.00 106 LEU A C 1
ATOM 804 O O . LEU A 1 106 ? 1.883 12.187 8.620 1.00 86.00 106 LEU A O 1
ATOM 808 N N . GLU A 1 107 ? 3.674 11.279 7.624 1.00 89.38 107 GLU A N 1
ATOM 809 C CA . GLU A 1 107 ? 4.186 10.546 8.775 1.00 89.38 107 GLU A CA 1
ATOM 810 C C . GLU A 1 107 ? 4.552 11.493 9.926 1.00 89.38 107 GLU A C 1
ATOM 812 O O . GLU A 1 107 ? 4.198 11.212 11.068 1.00 89.38 107 GLU A O 1
ATOM 817 N N . GLY A 1 108 ? 5.176 12.640 9.637 1.00 89.88 108 GLY A N 1
ATOM 818 C CA . GLY A 1 108 ? 5.492 13.677 10.627 1.00 89.88 108 GLY A CA 1
ATOM 819 C C . GLY A 1 108 ? 4.255 14.304 11.261 1.00 89.88 108 GLY A C 1
ATOM 820 O O . GLY A 1 108 ? 4.171 14.415 12.485 1.00 89.88 108 GLY A O 1
ATOM 821 N N . LEU A 1 109 ? 3.259 14.646 10.441 1.00 88.81 109 LEU A N 1
ATOM 822 C CA . LEU A 1 109 ? 1.979 15.176 10.918 1.00 88.81 109 LEU A CA 1
ATOM 823 C C . LEU A 1 109 ? 1.239 14.165 11.802 1.00 88.81 109 LEU A C 1
ATOM 825 O O . LEU A 1 109 ? 0.680 14.539 12.831 1.00 88.81 109 LEU A O 1
ATOM 829 N N . LEU A 1 110 ? 1.252 12.883 11.427 1.00 90.19 110 LEU A N 1
ATOM 830 C CA . LEU A 1 110 ? 0.646 11.815 12.223 1.00 90.19 110 LEU A CA 1
ATOM 831 C C . LEU A 1 110 ? 1.429 11.535 13.515 1.00 90.19 110 LEU A C 1
ATOM 833 O O . LEU A 1 110 ? 0.811 11.253 14.540 1.00 90.19 110 LEU A O 1
ATOM 837 N N . TYR A 1 111 ? 2.760 11.634 13.477 1.00 91.38 111 TYR A N 1
ATOM 838 C CA . TYR A 1 111 ? 3.642 11.425 14.628 1.00 91.38 111 TYR A CA 1
ATOM 839 C C . TYR A 1 111 ? 3.503 12.515 15.699 1.00 91.38 111 TYR A C 1
ATOM 841 O O . TYR A 1 111 ? 3.683 12.238 16.880 1.00 91.38 111 TYR A O 1
ATOM 849 N N . ALA A 1 112 ? 3.145 13.743 15.311 1.00 90.56 112 ALA A N 1
ATOM 850 C CA . ALA A 1 112 ? 2.942 14.857 16.239 1.00 90.56 112 ALA A CA 1
ATOM 851 C C . ALA A 1 112 ? 1.660 14.744 17.091 1.00 90.56 112 ALA A C 1
ATOM 853 O O . ALA A 1 112 ? 1.446 15.544 18.004 1.00 90.56 112 ALA A O 1
ATOM 854 N N . LEU A 1 113 ? 0.781 13.786 16.789 1.00 89.62 113 LEU A N 1
ATOM 855 C CA . LEU A 1 113 ? -0.466 13.601 17.519 1.00 89.62 113 LEU A CA 1
ATOM 856 C C . LEU A 1 113 ? -0.223 12.880 18.869 1.00 89.62 113 LEU A C 1
ATOM 858 O O . LEU A 1 113 ? 0.604 11.977 18.942 1.00 89.62 113 LEU A O 1
ATOM 862 N N . PRO A 1 114 ? -0.978 13.198 19.938 1.00 86.75 114 PRO A N 1
ATOM 863 C CA . PRO A 1 114 ? -0.611 12.888 21.335 1.00 86.75 114 PRO A CA 1
ATOM 864 C C . PRO A 1 114 ? -0.728 11.416 21.778 1.00 86.75 114 PRO A C 1
ATOM 866 O O . PRO A 1 114 ? -0.432 11.087 22.919 1.00 86.75 114 PRO A O 1
ATOM 869 N N . GLU A 1 115 ? -1.196 10.532 20.906 1.00 88.69 115 GLU A N 1
ATOM 870 C CA . GLU A 1 115 ? -1.447 9.109 21.191 1.00 88.69 115 GLU A CA 1
ATOM 871 C C . GLU A 1 115 ? -0.500 8.259 20.346 1.00 88.69 115 GLU A C 1
ATOM 873 O O . GLU A 1 115 ? -0.427 8.459 19.128 1.00 88.69 115 GLU A O 1
ATOM 878 N N . ASP A 1 116 ? 0.126 7.266 20.979 1.00 86.19 116 ASP A N 1
ATOM 879 C CA . ASP A 1 116 ? 1.131 6.386 20.368 1.00 86.19 116 ASP A CA 1
ATOM 880 C C . ASP A 1 116 ? 0.577 5.494 19.245 1.00 86.19 116 ASP A C 1
ATOM 882 O O . ASP A 1 116 ? 1.312 5.062 18.356 1.00 86.19 116 ASP A O 1
ATOM 886 N N . ARG A 1 117 ? -0.719 5.156 19.295 1.00 91.12 117 ARG A N 1
ATOM 887 C CA . ARG A 1 117 ? -1.399 4.292 18.318 1.00 91.12 117 ARG A CA 1
ATOM 888 C C . ARG A 1 117 ? -2.798 4.821 18.062 1.00 91.12 117 ARG A C 1
ATOM 890 O O . ARG A 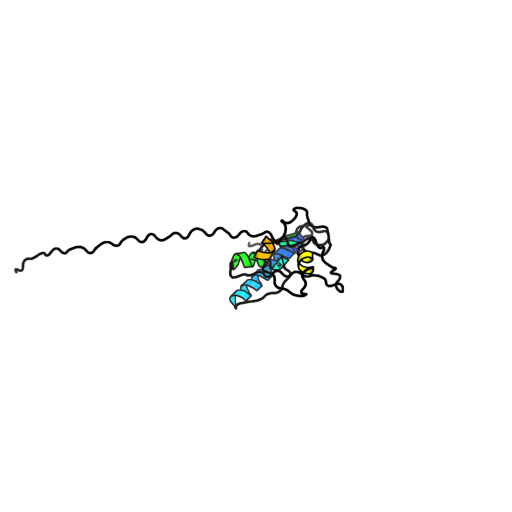1 117 ? -3.570 4.994 18.999 1.00 91.12 117 ARG A O 1
ATOM 897 N N . ARG A 1 118 ? -3.140 5.024 16.791 1.00 91.06 118 ARG A N 1
ATOM 898 C CA . ARG A 1 118 ? -4.436 5.578 16.386 1.00 91.06 118 ARG A CA 1
ATOM 899 C C . ARG A 1 118 ? -4.903 5.017 15.054 1.00 91.06 118 ARG A C 1
ATOM 901 O O . ARG A 1 118 ? -4.095 4.648 14.205 1.00 91.06 118 ARG A O 1
ATOM 908 N N . VAL A 1 119 ? -6.216 5.043 14.857 1.00 92.38 119 VAL A N 1
ATOM 909 C CA . VAL A 1 119 ? -6.848 4.882 13.545 1.00 92.38 119 VAL A CA 1
ATOM 910 C C . VAL A 1 119 ? -7.439 6.232 13.165 1.00 92.38 119 VAL A C 1
ATOM 912 O O . VAL A 1 119 ? -8.184 6.824 13.942 1.00 92.38 119 VAL A O 1
ATOM 915 N N . VAL A 1 120 ? -7.085 6.729 11.982 1.00 89.56 120 VAL A N 1
ATOM 916 C CA . VAL A 1 120 ? -7.548 8.026 11.479 1.00 89.56 120 VAL A CA 1
ATOM 917 C C . VAL A 1 120 ? -8.485 7.800 10.299 1.00 89.56 120 VAL A C 1
ATOM 919 O O . VAL A 1 120 ? -8.208 6.977 9.427 1.00 89.56 120 VAL A O 1
ATOM 922 N N . ASP A 1 121 ? -9.588 8.548 10.256 1.00 89.31 121 ASP A N 1
ATOM 923 C CA . ASP A 1 121 ? -10.458 8.581 9.082 1.00 89.31 121 ASP A CA 1
ATOM 924 C C . ASP A 1 121 ? -9.716 9.240 7.911 1.00 89.31 121 ASP A C 1
ATOM 926 O O . ASP A 1 121 ? -9.402 10.433 7.944 1.00 89.31 121 ASP A O 1
ATOM 930 N N . ALA A 1 122 ? -9.439 8.455 6.870 1.00 85.50 122 ALA A N 1
ATOM 931 C CA . ALA A 1 122 ? -8.662 8.908 5.722 1.00 85.50 122 ALA A CA 1
ATOM 932 C C . ALA A 1 122 ? -9.348 10.039 4.934 1.00 85.50 122 ALA A C 1
ATOM 934 O O . ALA A 1 122 ? -8.661 10.891 4.374 1.00 85.50 122 ALA A O 1
ATOM 935 N N . SER A 1 123 ? -10.684 10.076 4.898 1.00 84.81 123 SER A N 1
ATOM 936 C CA . SER A 1 123 ? -11.430 11.111 4.171 1.00 84.81 123 SER A CA 1
ATOM 937 C C . SER A 1 123 ? -11.354 12.445 4.901 1.00 84.81 123 SER A C 1
ATOM 939 O O . SER A 1 123 ? -11.126 13.479 4.279 1.00 84.81 123 SER A O 1
ATOM 941 N N . ARG A 1 124 ? -11.491 12.426 6.231 1.00 84.38 124 ARG A N 1
ATOM 942 C CA . ARG A 1 124 ? -11.305 13.617 7.068 1.00 84.38 124 ARG A CA 1
ATOM 943 C C . ARG A 1 124 ? -9.863 14.099 7.028 1.00 84.38 124 ARG A C 1
ATOM 945 O O . ARG A 1 124 ? -9.636 15.292 6.862 1.00 84.38 124 ARG A O 1
ATOM 952 N N . LEU A 1 125 ? -8.902 13.178 7.108 1.00 84.38 125 LEU A N 1
ATOM 953 C CA . LEU A 1 125 ? -7.483 13.506 7.014 1.00 84.38 125 LEU A CA 1
ATOM 954 C C . LEU A 1 125 ? -7.155 14.192 5.682 1.00 84.38 125 LEU A C 1
ATOM 956 O O . LEU A 1 125 ? -6.510 15.232 5.681 1.00 84.38 125 LEU A O 1
ATOM 960 N N . ALA A 1 126 ? -7.666 13.676 4.562 1.00 82.69 126 ALA A N 1
ATOM 961 C CA . ALA A 1 126 ? -7.447 14.269 3.243 1.00 82.69 126 ALA A CA 1
ATOM 962 C C . ALA A 1 126 ? -8.010 15.696 3.096 1.00 82.69 126 ALA A C 1
ATOM 964 O O . ALA A 1 126 ? -7.492 16.459 2.291 1.00 82.69 126 ALA A O 1
ATOM 965 N N . ILE A 1 127 ? -9.052 16.060 3.852 1.00 81.88 127 ILE A N 1
ATOM 966 C CA . ILE A 1 127 ? -9.609 17.424 3.865 1.00 81.88 127 ILE A CA 1
ATOM 967 C C . ILE A 1 127 ? -8.734 18.375 4.694 1.00 81.88 127 ILE A C 1
ATOM 969 O O . ILE A 1 127 ? -8.689 19.570 4.416 1.00 81.88 127 ILE A O 1
ATOM 973 N N . MET A 1 128 ? -8.065 17.858 5.727 1.00 79.75 128 MET A N 1
ATOM 974 C CA . MET A 1 128 ? -7.244 18.652 6.645 1.00 79.75 128 MET A CA 1
ATOM 975 C C . MET A 1 128 ? -5.806 18.844 6.167 1.00 79.75 128 MET A C 1
ATOM 977 O O . MET A 1 128 ? -5.151 19.800 6.580 1.00 79.75 128 MET A O 1
ATOM 981 N N . LEU A 1 129 ? -5.296 17.925 5.347 1.00 75.75 129 LEU A N 1
ATOM 982 C CA . LEU A 1 129 ? -3.942 18.020 4.825 1.00 75.75 129 LEU A CA 1
ATOM 983 C C . LEU A 1 129 ? -3.848 19.155 3.796 1.00 75.75 129 LEU A C 1
ATOM 985 O O . LEU A 1 129 ? -4.720 19.262 2.931 1.00 75.75 129 LEU A O 1
ATOM 989 N N . PRO A 1 130 ? -2.786 19.979 3.855 1.00 68.31 130 PRO A N 1
ATOM 990 C CA . PRO A 1 130 ? -2.471 20.906 2.777 1.00 68.31 130 PRO A CA 1
ATOM 991 C C . PRO A 1 130 ? -2.366 20.149 1.452 1.00 68.31 130 PRO A C 1
ATOM 993 O O . PRO A 1 130 ? -1.960 18.981 1.437 1.00 68.31 130 PRO A O 1
ATOM 996 N N . ASP A 1 131 ? -2.691 20.817 0.342 1.00 64.12 131 ASP A N 1
ATOM 997 C CA . ASP A 1 131 ? -2.451 20.236 -0.978 1.00 64.12 131 ASP A CA 1
ATOM 998 C C . ASP A 1 131 ? -0.990 19.767 -1.057 1.00 64.12 131 ASP A C 1
ATOM 1000 O O . ASP A 1 131 ? -0.085 20.516 -0.666 1.00 64.12 131 ASP A O 1
ATOM 1004 N N . PRO A 1 132 ? -0.742 18.528 -1.519 1.00 57.12 132 PRO A N 1
ATOM 1005 C CA . PRO A 1 132 ? 0.604 17.996 -1.557 1.00 57.12 132 PRO A CA 1
ATOM 1006 C C . PRO A 1 132 ? 1.452 18.900 -2.439 1.00 57.12 132 PRO A C 1
ATOM 1008 O O . PRO A 1 132 ? 1.118 19.135 -3.605 1.00 57.12 132 PRO A O 1
ATOM 1011 N N . ASP A 1 133 ? 2.559 19.382 -1.878 1.00 52.69 133 ASP A N 1
ATOM 1012 C CA . ASP A 1 133 ? 3.545 20.137 -2.631 1.00 52.69 133 ASP A CA 1
ATOM 1013 C C . ASP A 1 133 ? 3.916 19.329 -3.892 1.00 52.69 133 ASP A C 1
ATOM 1015 O O . ASP A 1 133 ? 4.256 18.141 -3.797 1.00 52.69 133 ASP A O 1
ATOM 1019 N N . PRO A 1 134 ? 3.806 19.906 -5.102 1.00 47.91 134 PRO A N 1
ATOM 1020 C CA . PRO A 1 134 ? 4.190 19.210 -6.322 1.00 47.91 134 PRO A CA 1
ATOM 1021 C C . PRO A 1 134 ? 5.677 18.825 -6.328 1.00 47.91 134 PRO A C 1
ATOM 1023 O O . PRO A 1 134 ? 6.062 17.915 -7.075 1.00 47.91 134 PRO A O 1
ATOM 1026 N N . ARG A 1 135 ? 6.507 19.470 -5.496 1.00 44.53 135 ARG A N 1
ATOM 1027 C CA . ARG A 1 135 ? 7.915 19.120 -5.320 1.00 44.53 135 ARG A CA 1
ATOM 1028 C C . ARG A 1 135 ? 8.044 17.699 -4.754 1.00 44.53 135 ARG A C 1
ATOM 1030 O O . ARG A 1 135 ? 7.327 17.321 -3.830 1.00 44.53 135 ARG A O 1
ATOM 1037 N N . PRO A 1 136 ? 8.935 16.860 -5.311 1.00 47.84 136 PRO A N 1
ATOM 1038 C CA . PRO A 1 136 ? 9.234 15.576 -4.693 1.00 47.84 136 PRO A CA 1
ATOM 1039 C C . PRO A 1 136 ? 9.753 15.833 -3.268 1.00 47.84 136 PRO A C 1
ATOM 1041 O O . PRO A 1 136 ? 10.573 16.741 -3.106 1.00 47.84 136 PRO A O 1
ATOM 1044 N N . PRO A 1 137 ? 9.293 15.072 -2.257 1.00 51.88 137 PRO A N 1
ATOM 1045 C CA . PRO A 1 137 ? 9.770 15.262 -0.895 1.00 51.88 137 PRO A CA 1
ATOM 1046 C C . PRO A 1 137 ? 11.296 15.090 -0.839 1.00 51.88 137 PRO A C 1
ATOM 1048 O O . PRO A 1 137 ? 11.868 14.392 -1.696 1.00 51.88 137 PRO A O 1
ATOM 1051 N N . PRO A 1 138 ? 11.963 15.745 0.127 1.00 44.81 138 PRO A N 1
ATOM 1052 C CA . PRO A 1 138 ? 13.402 15.635 0.303 1.00 44.81 138 PRO A CA 1
ATOM 1053 C C . PRO A 1 138 ? 13.833 14.167 0.403 1.00 44.81 138 PRO A C 1
ATOM 1055 O O . PRO A 1 138 ? 13.108 13.302 0.889 1.00 44.81 138 PRO A O 1
ATOM 1058 N N . ARG A 1 139 ? 15.007 13.879 -0.165 1.00 51.03 139 ARG A N 1
ATOM 1059 C CA . ARG A 1 139 ? 15.542 12.523 -0.299 1.00 51.03 139 ARG A CA 1
ATOM 1060 C C . ARG A 1 139 ? 15.888 11.973 1.081 1.00 51.03 139 ARG A C 1
ATOM 1062 O O . ARG A 1 139 ? 16.901 12.376 1.639 1.00 51.03 139 ARG A O 1
ATOM 1069 N N . ASP A 1 140 ? 15.106 11.014 1.551 1.00 44.91 140 ASP A N 1
ATOM 1070 C CA . ASP A 1 140 ? 15.501 10.128 2.640 1.00 44.91 140 ASP A CA 1
ATOM 1071 C C . ASP A 1 140 ? 15.605 8.693 2.089 1.00 44.91 140 ASP A C 1
ATOM 1073 O O . ASP A 1 140 ? 14.615 8.172 1.550 1.00 44.91 140 ASP A O 1
ATOM 1077 N N . PRO A 1 141 ? 16.796 8.064 2.088 1.00 35.84 141 PRO A N 1
ATOM 1078 C CA . PRO A 1 141 ? 16.968 6.691 1.628 1.00 35.84 141 PRO A CA 1
ATOM 1079 C C . PRO A 1 141 ? 16.282 5.717 2.597 1.00 35.84 141 PRO A C 1
ATOM 1081 O O . PRO A 1 141 ? 16.916 5.120 3.456 1.00 35.84 141 PRO A O 1
ATOM 1084 N N . GLY A 1 142 ? 14.973 5.523 2.442 1.00 38.47 142 GLY A N 1
ATOM 1085 C CA . GLY A 1 142 ? 14.240 4.528 3.229 1.00 38.47 142 GLY A CA 1
ATOM 1086 C C . GLY A 1 142 ? 12.731 4.715 3.293 1.00 38.47 142 GLY A C 1
ATOM 1087 O O . GLY A 1 142 ? 12.026 3.747 3.569 1.00 38.47 142 GLY A O 1
ATOM 1088 N N . VAL A 1 143 ? 12.211 5.911 2.992 1.00 43.41 143 VAL A N 1
ATOM 1089 C CA . VAL A 1 143 ? 10.771 6.177 3.114 1.00 43.41 143 VAL A CA 1
ATOM 1090 C C . VAL A 1 143 ? 10.086 6.073 1.745 1.00 43.41 143 VAL A C 1
ATOM 1092 O O . VAL A 1 143 ? 10.327 6.897 0.856 1.00 43.41 143 VAL A O 1
ATOM 1095 N N . PRO A 1 144 ? 9.218 5.070 1.517 1.00 42.06 144 PRO A N 1
ATOM 1096 C CA . PRO A 1 144 ? 8.365 5.058 0.342 1.00 42.06 144 PRO A CA 1
ATOM 1097 C C . PRO A 1 144 ? 7.403 6.241 0.440 1.00 42.06 144 PRO A C 1
ATOM 1099 O O . PRO A 1 144 ? 6.571 6.307 1.338 1.00 42.06 144 PRO A O 1
ATOM 1102 N N . VAL A 1 145 ? 7.495 7.173 -0.507 1.00 45.94 145 VAL A N 1
ATOM 1103 C CA . VAL A 1 145 ? 6.551 8.288 -0.587 1.00 45.94 145 VAL A CA 1
ATOM 1104 C C . VAL A 1 145 ? 5.184 7.724 -0.947 1.00 45.94 145 VAL A C 1
ATOM 1106 O O . VAL A 1 145 ? 4.914 7.403 -2.110 1.00 45.94 145 VAL A O 1
ATOM 1109 N N . LEU A 1 146 ? 4.305 7.612 0.045 1.00 42.44 146 LEU A N 1
ATOM 1110 C CA . LEU A 1 146 ? 2.908 7.294 -0.178 1.00 42.44 146 LEU A CA 1
ATOM 1111 C C . LEU A 1 146 ? 2.249 8.495 -0.867 1.00 42.44 146 LEU A C 1
ATOM 1113 O O . LEU A 1 146 ? 1.717 9.401 -0.231 1.00 42.44 146 LEU A O 1
ATOM 1117 N N . ARG A 1 147 ? 2.267 8.519 -2.205 1.00 45.03 147 ARG A N 1
ATOM 1118 C CA . ARG A 1 147 ? 1.430 9.452 -2.967 1.00 45.03 147 ARG A CA 1
ATOM 1119 C C . ARG A 1 147 ? -0.017 8.976 -2.896 1.00 45.03 147 ARG A C 1
ATOM 1121 O O . ARG A 1 147 ? -0.510 8.302 -3.803 1.00 45.03 147 ARG A O 1
ATOM 1128 N N . LEU A 1 148 ? -0.711 9.368 -1.832 1.00 39.72 148 LEU A N 1
ATOM 1129 C CA . LEU A 1 148 ? -2.166 9.356 -1.809 1.00 39.72 148 LEU A CA 1
ATOM 1130 C C . LEU A 1 148 ? -2.645 10.374 -2.848 1.00 39.72 148 LEU A C 1
ATOM 1132 O O . LEU A 1 148 ? -2.691 11.573 -2.597 1.00 39.72 148 LEU A O 1
ATOM 1136 N N . ARG A 1 149 ? -2.977 9.912 -4.057 1.00 37.78 149 ARG A N 1
ATOM 1137 C CA . ARG A 1 149 ? -3.827 10.719 -4.932 1.00 37.78 149 ARG A CA 1
ATOM 1138 C C . ARG A 1 149 ? -5.235 10.673 -4.341 1.00 37.78 149 ARG A C 1
ATOM 1140 O O . ARG A 1 149 ? -5.756 9.562 -4.204 1.00 37.78 149 ARG A O 1
ATOM 1147 N N . PRO A 1 150 ? -5.865 11.815 -4.018 1.00 32.16 150 PRO A N 1
ATOM 1148 C CA . PRO A 1 150 ? -7.264 11.813 -3.630 1.00 32.16 150 PRO A CA 1
ATOM 1149 C C . PRO A 1 150 ? -8.070 11.195 -4.776 1.00 32.16 150 PRO A C 1
ATOM 1151 O O . PRO A 1 150 ? -8.111 11.714 -5.894 1.00 32.16 150 PRO A O 1
ATOM 1154 N N . THR A 1 151 ? -8.677 10.038 -4.519 1.00 43.38 151 THR A N 1
ATOM 1155 C CA . THR A 1 151 ? -9.671 9.482 -5.431 1.00 43.38 151 THR A CA 1
ATOM 1156 C C . THR A 1 151 ? -10.942 10.273 -5.187 1.00 43.38 151 THR A C 1
ATOM 1158 O O . THR A 1 151 ? -11.623 10.090 -4.182 1.00 43.38 151 THR A O 1
ATOM 1161 N N . ARG A 1 152 ? -11.246 11.225 -6.078 1.00 36.22 152 ARG A N 1
ATOM 1162 C CA . ARG A 1 152 ? -12.567 11.858 -6.052 1.00 36.22 152 ARG A CA 1
ATOM 1163 C C . ARG A 1 152 ? -13.611 10.746 -6.203 1.00 36.22 152 ARG A C 1
ATOM 1165 O O . ARG A 1 152 ? -13.453 9.917 -7.107 1.00 36.22 152 ARG A O 1
ATOM 1172 N N . PRO A 1 153 ? -14.658 10.707 -5.363 1.00 34.53 153 PRO A N 1
ATOM 1173 C CA . PRO A 1 153 ? -15.756 9.784 -5.582 1.00 34.53 153 PRO A CA 1
ATOM 1174 C C . PRO A 1 153 ? -16.310 10.022 -6.987 1.00 34.53 153 PRO A C 1
ATOM 1176 O O . PRO A 1 153 ? -16.524 11.159 -7.416 1.00 34.53 153 PRO A O 1
ATOM 1179 N N . ARG A 1 154 ? -16.478 8.933 -7.739 1.00 38.62 154 ARG A N 1
ATOM 1180 C CA . ARG A 1 154 ? -17.086 8.972 -9.069 1.00 38.62 154 ARG A CA 1
ATOM 1181 C C . ARG A 1 154 ? -18.503 9.540 -8.894 1.00 38.62 154 ARG A C 1
ATOM 1183 O O . ARG A 1 154 ? -19.207 9.039 -8.017 1.00 38.62 154 ARG A O 1
ATOM 1190 N N . PRO A 1 155 ? -18.935 10.561 -9.659 1.00 37.06 155 PRO A N 1
ATOM 1191 C CA . PRO A 1 155 ? -20.298 11.060 -9.538 1.00 37.06 155 PRO A CA 1
ATOM 1192 C C . PRO A 1 155 ? -21.259 9.898 -9.784 1.00 37.06 155 PRO A C 1
ATOM 1194 O O . PRO A 1 155 ? -21.173 9.208 -10.805 1.00 37.06 155 PRO A O 1
ATOM 1197 N N . THR A 1 156 ? -22.127 9.639 -8.810 1.00 47.25 156 THR A N 1
ATOM 1198 C CA . THR A 1 156 ? -23.187 8.648 -8.936 1.00 47.25 156 THR A CA 1
ATOM 1199 C C . THR A 1 156 ? -24.091 9.083 -10.083 1.00 47.25 156 THR A C 1
ATOM 1201 O O . THR A 1 156 ? -24.590 10.209 -10.113 1.00 47.25 156 THR A O 1
ATOM 1204 N N . ALA A 1 157 ? -24.263 8.212 -11.080 1.00 45.53 157 ALA A N 1
ATOM 1205 C CA . ALA A 1 157 ? -25.216 8.470 -12.149 1.00 45.53 157 ALA A CA 1
ATOM 1206 C C . ALA A 1 157 ? -26.609 8.655 -11.519 1.00 45.53 157 ALA A C 1
ATOM 1208 O O . ALA A 1 157 ? -26.982 7.856 -10.652 1.00 45.53 157 ALA A O 1
ATOM 1209 N N . PRO A 1 158 ? -27.385 9.682 -11.908 1.00 43.53 158 PRO A N 1
ATOM 1210 C CA . PRO A 1 158 ? -28.699 9.897 -11.325 1.00 43.53 158 PRO A CA 1
ATOM 1211 C C . PRO A 1 158 ? -29.571 8.667 -11.581 1.00 43.53 158 PRO A C 1
ATOM 1213 O O . PRO A 1 158 ? -29.672 8.183 -12.712 1.00 43.53 158 PRO A O 1
ATOM 1216 N N . HIS A 1 159 ? -30.201 8.157 -10.519 1.00 41.75 159 HIS A N 1
ATOM 1217 C CA . HIS A 1 159 ? -31.172 7.074 -10.616 1.00 41.75 159 HIS A CA 1
ATOM 1218 C C . HIS A 1 159 ? -32.235 7.446 -11.652 1.00 41.75 159 HIS A C 1
ATOM 1220 O O . HIS A 1 159 ? -33.028 8.370 -11.457 1.00 41.75 159 HIS A O 1
ATOM 1226 N N . ARG A 1 160 ? -32.260 6.709 -12.768 1.00 48.84 160 ARG A N 1
ATOM 1227 C CA . ARG A 1 160 ? -33.335 6.790 -13.755 1.00 48.84 160 ARG A CA 1
ATOM 1228 C C . ARG A 1 160 ? -34.615 6.353 -13.043 1.00 48.84 160 ARG A C 1
ATOM 1230 O O . ARG A 1 160 ? -34.836 5.162 -12.846 1.00 48.84 160 ARG A O 1
ATOM 1237 N N . ARG A 1 161 ? -35.447 7.310 -12.616 1.00 47.69 161 ARG A N 1
ATOM 1238 C CA . ARG A 1 161 ? -36.798 7.008 -12.131 1.00 47.69 161 ARG A CA 1
ATOM 1239 C C . ARG A 1 161 ? -37.516 6.248 -13.243 1.00 47.69 161 ARG A C 1
ATOM 1241 O O . ARG A 1 161 ? -37.685 6.775 -14.343 1.00 47.69 161 ARG A O 1
ATOM 1248 N N . ALA A 1 162 ? -37.901 5.005 -12.971 1.00 49.44 162 ALA A N 1
ATOM 1249 C CA . ALA A 1 162 ? -38.765 4.254 -13.863 1.00 49.44 162 ALA A CA 1
ATOM 1250 C C . ALA A 1 162 ? -40.072 5.043 -14.020 1.00 49.44 162 ALA A C 1
ATOM 1252 O O . ALA A 1 162 ? -40.774 5.297 -13.040 1.00 49.44 162 ALA A O 1
ATOM 1253 N N . ARG A 1 163 ? -40.385 5.482 -15.245 1.00 51.50 163 ARG A N 1
ATOM 1254 C CA . ARG A 1 163 ? -41.722 5.990 -15.561 1.00 51.50 163 ARG A CA 1
ATOM 1255 C C . ARG A 1 163 ? -42.684 4.816 -15.423 1.00 51.50 163 ARG A C 1
ATOM 1257 O O . ARG A 1 163 ? -42.671 3.912 -16.254 1.00 51.50 163 ARG A O 1
ATOM 1264 N N . VAL A 1 164 ? -43.509 4.845 -14.383 1.00 53.12 164 VAL A N 1
ATOM 1265 C CA . VAL A 1 164 ? -44.700 4.000 -14.291 1.00 53.12 164 VAL A CA 1
ATOM 1266 C C . VAL A 1 164 ? -45.616 4.409 -15.443 1.00 53.12 164 VAL A C 1
ATOM 1268 O O . VAL A 1 164 ? -46.014 5.570 -15.545 1.00 53.12 164 VAL A O 1
ATOM 1271 N N . ARG A 1 165 ? -45.887 3.480 -16.363 1.00 52.06 165 ARG A N 1
ATOM 1272 C CA . ARG A 1 165 ? -46.920 3.670 -17.386 1.00 52.06 165 ARG A CA 1
ATOM 1273 C C . ARG A 1 165 ? -48.286 3.569 -16.696 1.00 52.06 165 ARG A C 1
ATOM 1275 O O . ARG A 1 165 ? -48.486 2.599 -15.967 1.00 52.06 165 ARG A O 1
ATOM 1282 N N . PRO A 1 166 ? -49.215 4.518 -16.894 1.00 46.22 166 PRO A N 1
ATOM 1283 C CA . PRO A 1 166 ? -50.572 4.358 -16.389 1.00 46.22 166 PRO A CA 1
ATOM 1284 C C . PRO A 1 166 ? -51.240 3.168 -17.095 1.00 46.22 166 PRO A C 1
ATOM 1286 O O . PRO A 1 166 ? -51.129 3.016 -18.313 1.00 46.22 166 PRO A O 1
ATOM 1289 N N . GLY A 1 167 ? -51.864 2.295 -16.301 1.00 45.06 167 GLY A N 1
ATOM 1290 C CA . GLY A 1 167 ? -52.563 1.100 -16.767 1.00 45.06 167 GLY A CA 1
ATOM 1291 C C . GLY A 1 167 ? -53.799 1.433 -17.604 1.00 45.06 167 GLY A C 1
ATOM 1292 O O . GLY A 1 167 ? -54.450 2.456 -17.404 1.00 45.06 167 GLY A O 1
ATOM 1293 N N . CYS A 1 168 ? -54.100 0.554 -18.556 1.00 41.62 168 CYS A N 1
ATOM 1294 C CA . CYS A 1 168 ? -55.296 0.606 -19.393 1.00 41.62 168 CYS A CA 1
ATOM 1295 C C . CYS A 1 168 ? -56.547 0.271 -18.548 1.00 41.62 168 CYS A C 1
ATOM 1297 O O . CYS A 1 168 ? -56.479 -0.675 -17.759 1.00 41.62 168 CYS A O 1
ATOM 1299 N N . PRO A 1 169 ? -57.670 1.003 -18.670 1.00 50.62 169 PRO A N 1
ATOM 1300 C CA . PRO A 1 169 ? -58.897 0.663 -17.954 1.00 50.62 169 PRO A CA 1
ATOM 1301 C C . PRO A 1 169 ? -59.610 -0.546 -18.596 1.00 50.62 169 PRO A C 1
ATOM 1303 O O . PRO A 1 169 ? -59.467 -0.776 -19.799 1.00 50.62 169 PRO A O 1
ATOM 1306 N N . PRO A 1 170 ? -60.386 -1.327 -17.820 1.00 44.69 170 PRO A N 1
ATOM 1307 C CA . PRO A 1 170 ? -61.089 -2.500 -18.329 1.00 44.69 170 PRO A CA 1
ATOM 1308 C C . PRO A 1 170 ? -62.243 -2.105 -19.262 1.00 44.69 170 PRO A C 1
ATOM 1310 O O . PRO A 1 170 ? -63.039 -1.216 -18.957 1.00 44.69 170 PRO A O 1
ATOM 1313 N N . GLY A 1 171 ? -62.317 -2.781 -20.411 1.00 42.94 171 GLY A N 1
ATOM 1314 C CA . GLY A 1 171 ? -63.332 -2.569 -21.438 1.00 42.94 171 GLY A CA 1
ATOM 1315 C C . GLY A 1 171 ? -64.729 -3.008 -20.997 1.00 42.94 171 GLY A C 1
ATOM 1316 O O . GLY A 1 171 ? -64.923 -4.109 -20.484 1.00 42.94 171 GLY A O 1
ATOM 1317 N N . LEU A 1 172 ? -65.698 -2.124 -21.236 1.00 44.66 172 LEU A N 1
ATOM 1318 C CA . LEU A 1 172 ? -67.133 -2.373 -21.140 1.00 44.66 172 LEU A CA 1
ATOM 1319 C C . LEU A 1 172 ? -67.561 -3.454 -22.145 1.00 44.66 172 LEU A C 1
ATOM 1321 O O . LEU A 1 172 ? -67.143 -3.450 -23.302 1.00 44.66 172 LEU A O 1
ATOM 1325 N N . GLY A 1 173 ? -68.397 -4.381 -21.678 1.00 41.84 173 GLY A N 1
ATOM 1326 C CA . GLY A 1 173 ? -68.892 -5.508 -22.458 1.00 41.84 173 GLY A CA 1
ATOM 1327 C C . GLY A 1 173 ? -69.785 -5.115 -23.637 1.00 41.84 173 GLY A C 1
ATOM 1328 O O . GLY A 1 173 ? -70.474 -4.098 -23.617 1.00 41.84 173 GLY A O 1
ATOM 1329 N N . SER A 1 174 ? -69.839 -5.995 -24.637 1.00 45.25 174 SER A N 1
ATOM 1330 C CA . SER A 1 174 ? -70.951 -6.043 -25.584 1.00 45.25 174 SER A CA 1
ATOM 1331 C C . SER A 1 174 ? -71.566 -7.437 -25.571 1.00 45.25 174 SER A C 1
ATOM 1333 O O . SER A 1 174 ? -70.949 -8.412 -26.002 1.00 45.25 174 SER A O 1
ATOM 1335 N N . SER A 1 175 ? -72.794 -7.497 -25.070 1.00 44.91 175 SER A N 1
ATOM 1336 C CA . SER A 1 175 ? -73.728 -8.605 -25.229 1.00 44.91 175 SER A CA 1
ATOM 1337 C C . SER A 1 175 ? -73.978 -8.877 -26.717 1.00 44.91 175 SER A C 1
ATOM 1339 O O . SER A 1 175 ? -74.226 -7.941 -27.480 1.00 44.91 175 SER A O 1
ATOM 1341 N N . ARG A 1 176 ? -73.945 -10.146 -27.139 1.00 47.12 176 ARG A N 1
ATOM 1342 C CA . ARG A 1 176 ? -74.599 -10.587 -28.378 1.00 47.12 176 ARG A CA 1
ATOM 1343 C C . ARG A 1 176 ? -75.501 -11.772 -28.069 1.00 47.12 176 ARG A C 1
ATOM 1345 O O . ARG A 1 176 ? -75.080 -12.778 -27.508 1.00 47.12 176 ARG A O 1
ATOM 1352 N N . HIS A 1 177 ? -76.762 -11.561 -28.409 1.00 43.75 177 HIS A N 1
ATOM 1353 C CA . HIS A 1 177 ? -77.900 -12.444 -28.254 1.00 43.75 177 HIS A CA 1
ATOM 1354 C C . HIS A 1 177 ? -78.189 -13.138 -29.595 1.00 43.75 177 HIS A C 1
ATOM 1356 O O . HIS A 1 177 ? -78.047 -12.508 -30.642 1.00 43.75 177 HIS A O 1
ATOM 1362 N N . GLY A 1 178 ? -78.680 -14.379 -29.521 1.00 38.69 178 GLY A N 1
ATOM 1363 C CA . GLY A 1 178 ? -79.377 -15.101 -30.596 1.00 38.69 178 GLY A CA 1
ATOM 1364 C C . GLY A 1 178 ? -78.483 -16.000 -31.459 1.00 38.69 178 GLY A C 1
ATOM 1365 O O . GLY A 1 178 ? -77.374 -15.624 -31.804 1.00 38.69 178 GLY A O 1
ATOM 1366 N N . THR A 1 179 ? -78.870 -17.213 -31.855 1.00 44.97 179 THR A N 1
ATOM 1367 C CA . THR A 1 179 ? -80.125 -17.974 -31.703 1.00 44.97 179 THR A CA 1
ATOM 1368 C C . THR A 1 179 ? -79.822 -19.428 -32.095 1.00 44.97 179 THR A C 1
ATOM 1370 O O . THR A 1 179 ? -79.042 -19.666 -33.013 1.00 44.97 179 THR A O 1
ATOM 1373 N N . ARG A 1 180 ? -80.437 -20.393 -31.402 1.00 43.91 180 ARG A N 1
ATOM 1374 C CA . ARG A 1 180 ? -80.462 -21.830 -31.738 1.00 43.91 180 ARG A CA 1
ATOM 1375 C C . ARG A 1 180 ? -81.431 -22.113 -32.896 1.00 43.91 180 ARG A C 1
ATOM 1377 O O . ARG A 1 180 ? -82.492 -21.493 -32.922 1.00 43.91 180 ARG A O 1
ATOM 1384 N N . ARG A 1 181 ? -81.083 -23.109 -33.719 1.00 49.19 181 ARG A N 1
ATOM 1385 C CA . ARG A 1 181 ? -81.874 -24.106 -34.498 1.00 49.19 181 ARG A CA 1
ATOM 1386 C C . ARG A 1 181 ? -80.968 -24.512 -35.673 1.00 49.19 181 ARG A C 1
ATOM 1388 O O . ARG A 1 181 ? -80.328 -23.634 -36.234 1.00 49.19 181 ARG A O 1
ATOM 1395 N N . GLU A 1 182 ? -80.794 -25.761 -36.072 1.00 46.78 182 GLU A N 1
ATOM 1396 C CA . GLU A 1 182 ? -81.299 -27.086 -35.698 1.00 46.78 182 GLU A CA 1
ATOM 1397 C C . GLU A 1 182 ? -80.220 -28.094 -36.130 1.00 46.78 182 GLU A C 1
ATOM 1399 O O . GLU A 1 182 ? -79.469 -27.754 -37.076 1.00 46.78 182 GLU A O 1
#

Organism: NCBI:txid3074435